Protein AF-A0A376WXD5-F1 (afdb_monomer_lite)

Structure (mmCIF, N/CA/C/O backbone):
data_AF-A0A376WXD5-F1
#
_entry.id   AF-A0A376WXD5-F1
#
loop_
_atom_site.group_PDB
_atom_site.id
_atom_site.type_symbol
_atom_site.label_atom_id
_atom_site.label_alt_id
_atom_site.label_comp_id
_atom_site.label_asym_id
_atom_site.label_entity_id
_atom_site.label_seq_id
_atom_site.pdbx_PDB_ins_code
_atom_site.Cartn_x
_atom_site.Cartn_y
_atom_site.Cartn_z
_atom_site.occupancy
_atom_site.B_iso_or_equiv
_atom_site.auth_seq_id
_atom_site.auth_comp_id
_atom_site.auth_asym_id
_atom_site.auth_atom_id
_atom_site.pdbx_PDB_model_num
ATOM 1 N N . MET A 1 1 ? 7.678 -16.931 6.696 1.00 34.59 1 MET A N 1
ATOM 2 C CA . MET A 1 1 ? 6.261 -16.684 6.349 1.00 34.59 1 MET A CA 1
ATOM 3 C C . MET A 1 1 ? 5.497 -16.152 7.578 1.00 34.59 1 MET A C 1
ATOM 5 O O . MET A 1 1 ? 4.337 -16.478 7.752 1.00 34.59 1 MET A O 1
ATOM 9 N N . GLU A 1 2 ? 6.119 -15.325 8.439 1.00 39.09 2 GLU A N 1
ATOM 10 C CA . GLU A 1 2 ? 5.673 -15.165 9.847 1.00 39.09 2 GLU A CA 1
ATOM 11 C C . GLU A 1 2 ? 5.348 -13.732 10.316 1.00 39.09 2 GLU A C 1
ATOM 13 O O . GLU A 1 2 ? 5.022 -13.535 11.480 1.00 39.09 2 GLU A O 1
ATOM 18 N N . ARG A 1 3 ? 5.366 -12.705 9.456 1.00 45.91 3 ARG A N 1
ATOM 19 C CA . ARG A 1 3 ? 5.087 -11.319 9.905 1.00 45.91 3 ARG A CA 1
ATOM 20 C C . ARG A 1 3 ? 3.612 -10.892 9.845 1.00 45.91 3 ARG A C 1
ATOM 22 O O . ARG A 1 3 ? 3.309 -9.737 10.100 1.00 45.91 3 ARG A O 1
ATOM 29 N N . GLY A 1 4 ? 2.690 -11.807 9.537 1.00 43.22 4 GLY A N 1
ATOM 30 C CA . GLY A 1 4 ? 1.244 -11.523 9.498 1.00 43.22 4 GLY A CA 1
ATOM 31 C C . GLY A 1 4 ? 0.528 -11.603 10.857 1.00 43.22 4 GLY A C 1
ATOM 32 O O . GLY A 1 4 ? -0.663 -11.329 10.931 1.00 43.22 4 GLY A O 1
ATOM 33 N N . LEU A 1 5 ? 1.227 -11.994 11.930 1.00 48.41 5 LEU A N 1
ATOM 34 C CA . LEU A 1 5 ? 0.621 -12.386 13.214 1.00 48.41 5 LEU A CA 1
ATOM 35 C C . LEU A 1 5 ? 0.526 -11.270 14.272 1.00 48.41 5 LEU A C 1
ATOM 37 O O . LEU A 1 5 ? -0.119 -11.464 15.299 1.00 48.41 5 LEU A O 1
ATOM 41 N N . GLN A 1 6 ? 1.131 -10.097 14.062 1.00 58.12 6 GLN A N 1
ATOM 42 C CA . GLN A 1 6 ? 1.230 -9.078 15.121 1.00 58.12 6 GLN A CA 1
ATOM 43 C C . GLN A 1 6 ? -0.072 -8.299 15.371 1.00 58.12 6 GLN A C 1
ATOM 45 O O . GLN A 1 6 ? -0.409 -8.031 16.524 1.00 58.12 6 GLN A O 1
ATOM 50 N N . ILE A 1 7 ? -0.861 -8.003 14.334 1.00 61.16 7 ILE A N 1
ATOM 51 C CA . ILE A 1 7 ? -2.105 -7.221 14.478 1.00 61.16 7 ILE A CA 1
ATOM 52 C C . ILE A 1 7 ? -3.167 -7.977 15.294 1.00 61.16 7 ILE A C 1
ATOM 54 O O . ILE A 1 7 ? -3.856 -7.377 16.121 1.00 61.16 7 ILE A O 1
ATOM 58 N N . GL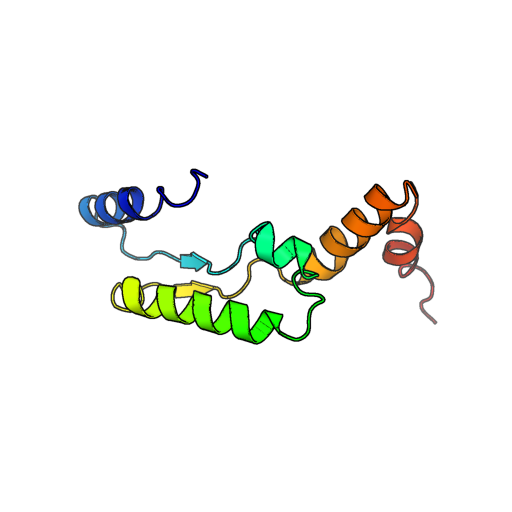Y A 1 8 ? -3.263 -9.301 15.121 1.00 61.00 8 GLY A N 1
ATOM 59 C CA . GLY A 1 8 ? -4.221 -10.139 15.852 1.00 61.00 8 GLY A CA 1
ATOM 60 C C . GLY A 1 8 ? -3.992 -10.171 17.368 1.00 61.00 8 GLY A C 1
ATOM 61 O O . GLY A 1 8 ? -4.931 -10.429 18.115 1.00 61.00 8 GLY A O 1
ATOM 62 N N . ILE A 1 9 ? -2.772 -9.865 17.822 1.00 69.69 9 ILE A N 1
ATOM 63 C CA . ILE A 1 9 ? -2.385 -9.845 19.240 1.00 69.69 9 ILE A CA 1
ATOM 64 C C . ILE A 1 9 ? -2.407 -8.416 19.796 1.00 69.69 9 ILE A C 1
ATOM 66 O O . ILE A 1 9 ? -2.908 -8.185 20.895 1.00 69.69 9 ILE A O 1
ATOM 70 N N . ILE A 1 10 ? -1.902 -7.443 19.034 1.00 78.12 10 ILE A N 1
ATOM 71 C CA . ILE A 1 10 ? -1.733 -6.061 19.499 1.00 78.12 10 ILE A CA 1
ATOM 72 C C . ILE A 1 10 ? -3.081 -5.357 19.682 1.00 78.12 10 ILE A C 1
ATOM 74 O O . ILE A 1 10 ? -3.284 -4.689 20.694 1.00 78.12 10 ILE A O 1
ATOM 78 N N . LEU A 1 11 ? -4.035 -5.531 18.761 1.00 76.56 11 LEU A N 1
ATOM 79 C CA . LEU A 1 11 ? -5.316 -4.819 18.847 1.00 76.56 11 LEU A CA 1
ATOM 80 C C . LEU A 1 11 ? -6.150 -5.199 20.088 1.00 76.56 11 LEU A C 1
ATOM 82 O O . LEU A 1 11 ? -6.676 -4.291 20.737 1.00 76.56 11 LEU A O 1
ATOM 86 N N . PRO A 1 12 ? -6.274 -6.488 20.472 1.00 78.88 12 PRO A N 1
ATOM 87 C CA . PRO A 1 12 ? -6.893 -6.859 21.744 1.00 78.88 12 PRO A CA 1
ATOM 88 C C . PRO A 1 12 ? -6.204 -6.248 22.970 1.00 78.88 12 PRO A C 1
ATOM 90 O O . PRO A 1 12 ? -6.899 -5.819 23.890 1.00 78.88 12 PRO A O 1
ATOM 93 N N . ILE A 1 13 ? -4.867 -6.173 22.974 1.00 82.69 13 ILE A N 1
ATOM 94 C CA . ILE A 1 13 ? -4.090 -5.582 24.078 1.00 82.69 13 ILE A CA 1
ATOM 95 C C . ILE A 1 13 ? -4.344 -4.075 24.172 1.00 82.69 13 ILE A C 1
ATOM 97 O O . ILE A 1 13 ? -4.655 -3.567 25.244 1.00 82.69 13 ILE A O 1
ATOM 101 N N . MET A 1 14 ? -4.280 -3.354 23.051 1.00 81.25 14 MET A N 1
ATOM 102 C CA . MET A 1 14 ? -4.558 -1.913 23.035 1.00 81.25 14 MET A CA 1
ATOM 103 C C . MET A 1 14 ? -5.968 -1.612 23.551 1.00 81.25 14 MET A C 1
ATOM 105 O O . MET A 1 14 ? -6.171 -0.656 24.301 1.00 81.25 14 MET A O 1
ATOM 109 N N . ARG A 1 15 ? -6.937 -2.473 23.211 1.00 78.62 15 ARG A N 1
ATOM 110 C CA . ARG A 1 15 ? -8.314 -2.360 23.695 1.00 78.62 15 ARG A CA 1
ATOM 111 C C . ARG A 1 15 ? -8.431 -2.625 25.195 1.00 78.62 15 ARG A C 1
ATOM 113 O O . ARG A 1 15 ? -9.125 -1.872 25.868 1.00 78.62 15 ARG A O 1
ATOM 120 N N . SER A 1 16 ? -7.780 -3.665 25.725 1.00 85.38 16 SER A N 1
ATOM 121 C CA . SER A 1 16 ? -7.834 -3.967 27.165 1.00 85.38 16 SER A CA 1
ATOM 122 C C . SER A 1 16 ? -7.184 -2.877 28.021 1.00 85.38 16 SER A C 1
ATOM 124 O O . SER A 1 16 ? -7.537 -2.727 29.188 1.00 85.38 16 SER A O 1
ATOM 126 N N . GLN A 1 17 ? -6.282 -2.088 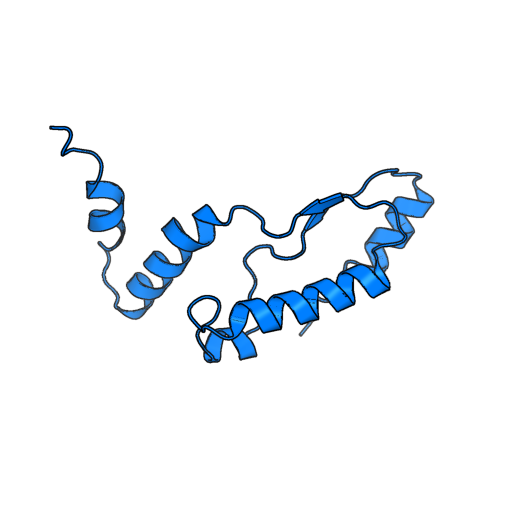27.432 1.00 87.81 17 GLN A N 1
ATOM 127 C CA . GLN A 1 17 ? -5.602 -0.965 28.077 1.00 87.81 17 GLN A CA 1
ATOM 128 C C . GLN A 1 17 ? -6.245 0.407 27.798 1.00 87.81 17 GLN A C 1
ATOM 130 O O . GLN A 1 17 ? -5.680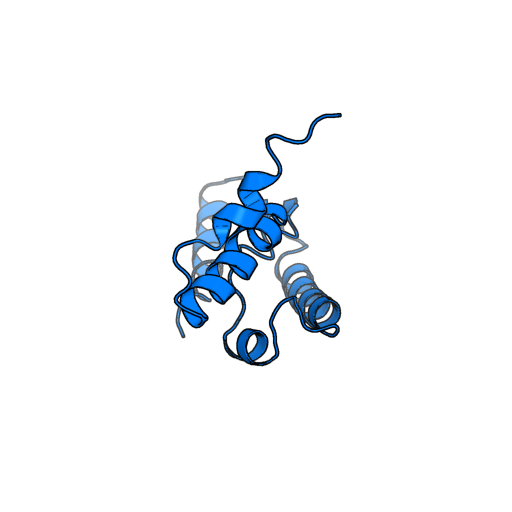 1.420 28.199 1.00 87.81 17 GLN A O 1
ATOM 135 N N . ASN A 1 18 ? -7.417 0.466 27.146 1.00 83.75 18 ASN A N 1
ATOM 136 C CA . ASN A 1 18 ? -8.101 1.718 26.781 1.00 83.75 18 ASN A CA 1
ATOM 137 C C . ASN A 1 18 ? -7.224 2.707 25.983 1.00 83.75 18 ASN A C 1
ATOM 139 O O . ASN A 1 18 ? -7.335 3.918 26.160 1.00 83.75 18 ASN A O 1
ATOM 143 N N . ILE A 1 19 ? -6.369 2.212 25.084 1.00 82.06 19 ILE A N 1
ATOM 144 C CA . ILE A 1 19 ? -5.569 3.060 24.189 1.00 82.06 19 ILE A CA 1
ATOM 145 C C . ILE A 1 19 ? -6.476 3.503 23.018 1.00 82.06 19 ILE A C 1
ATOM 147 O O . ILE A 1 19 ? -6.858 2.659 22.205 1.00 82.06 19 ILE A O 1
ATOM 151 N N . PRO A 1 20 ? -6.876 4.791 22.929 1.00 66.00 20 PRO A N 1
ATOM 152 C CA . PRO A 1 20 ? -8.087 5.198 22.205 1.00 66.00 20 PRO A CA 1
ATOM 153 C C . PRO A 1 20 ? -7.879 5.571 20.729 1.00 66.00 20 PRO A C 1
ATOM 155 O O . PRO A 1 20 ? -8.840 5.941 20.060 1.00 66.00 20 PRO A O 1
ATOM 158 N N . LEU A 1 21 ? -6.655 5.500 20.203 1.00 62.44 21 LEU A N 1
ATOM 159 C CA . LEU A 1 21 ? -6.367 5.924 18.837 1.00 62.44 21 LEU A CA 1
ATOM 160 C C . LEU A 1 21 ? -5.156 5.164 18.297 1.00 62.44 21 LEU A C 1
ATOM 162 O O . LEU A 1 21 ? -4.083 5.221 18.895 1.00 62.44 21 LEU A O 1
ATOM 166 N N . ALA A 1 22 ? -5.317 4.463 17.175 1.00 75.19 22 ALA A N 1
ATOM 167 C CA . ALA A 1 22 ? -4.188 3.873 16.463 1.00 75.19 22 ALA A CA 1
ATOM 168 C C . ALA A 1 22 ? -4.125 4.430 15.039 1.00 75.19 22 ALA A C 1
ATOM 170 O O . ALA A 1 22 ? -5.142 4.539 14.349 1.00 75.19 22 ALA A O 1
ATOM 171 N N . LEU A 1 23 ? -2.918 4.802 14.627 1.00 83.44 23 LEU A N 1
ATOM 172 C CA . LEU A 1 23 ? -2.592 5.030 13.231 1.00 83.44 23 LEU A CA 1
ATOM 173 C C . LEU A 1 23 ? -2.293 3.664 12.615 1.00 83.44 23 LEU A C 1
ATOM 175 O O . LEU A 1 23 ? -1.424 2.944 13.106 1.00 83.44 23 LEU A O 1
ATOM 179 N N . LEU A 1 24 ? -3.036 3.299 11.576 1.00 85.19 24 LEU A N 1
ATOM 180 C CA . LEU A 1 24 ? -2.792 2.094 10.802 1.00 85.19 24 LEU A CA 1
ATOM 181 C C . LEU A 1 24 ? -2.190 2.486 9.458 1.00 85.19 24 LEU A C 1
ATOM 183 O O . LEU A 1 24 ? -2.853 3.070 8.599 1.00 85.19 24 LEU A O 1
ATOM 187 N N . GLU A 1 25 ? -0.920 2.153 9.291 1.00 88.31 25 GLU A N 1
ATOM 188 C CA . GLU A 1 25 ? -0.205 2.358 8.041 1.00 88.31 25 GLU A CA 1
ATOM 189 C C . GLU A 1 25 ? -0.412 1.155 7.126 1.00 88.31 25 GLU A C 1
ATOM 191 O O . GLU A 1 25 ? -0.199 0.007 7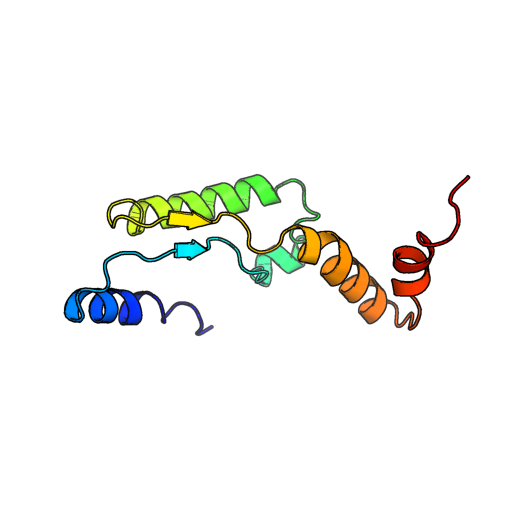.519 1.00 88.31 25 GLU A O 1
ATOM 196 N N . ILE A 1 26 ? -0.850 1.413 5.899 1.00 90.31 26 ILE A N 1
ATOM 197 C CA . ILE A 1 26 ? -1.162 0.361 4.934 1.00 90.31 26 ILE A CA 1
ATOM 198 C C . ILE A 1 26 ? 0.137 -0.172 4.321 1.00 90.31 26 ILE A C 1
ATOM 200 O O . ILE A 1 26 ? 0.323 -1.387 4.237 1.00 90.31 26 ILE A O 1
ATOM 204 N N . TYR A 1 27 ? 1.060 0.712 3.931 1.00 89.44 27 TYR A N 1
ATOM 205 C CA . TYR A 1 27 ? 2.337 0.332 3.331 1.00 89.44 27 TYR A CA 1
ATOM 206 C C . TYR A 1 27 ? 3.537 1.016 3.995 1.00 89.44 27 TYR A C 1
ATOM 208 O O . TYR A 1 27 ? 3.702 2.232 3.912 1.00 89.44 27 TYR A O 1
ATOM 216 N N . HIS A 1 28 ? 4.424 0.193 4.563 1.00 89.88 28 HIS A N 1
ATOM 217 C CA . HIS A 1 28 ? 5.687 0.603 5.184 1.00 89.88 28 HIS A CA 1
ATOM 218 C C . HIS A 1 28 ? 6.881 -0.079 4.489 1.00 89.88 28 HIS A C 1
ATOM 220 O O . HIS A 1 28 ? 7.642 -0.846 5.079 1.00 89.88 28 HIS A O 1
ATOM 226 N N . TRP A 1 29 ? 7.020 0.159 3.183 1.00 84.69 29 TRP A N 1
ATOM 227 C CA . TRP A 1 29 ? 8.176 -0.245 2.360 1.00 84.69 29 TRP A CA 1
ATOM 228 C C . TRP A 1 29 ? 8.392 -1.754 2.166 1.00 84.69 29 TRP A C 1
ATOM 230 O O . TRP A 1 29 ? 9.364 -2.176 1.541 1.00 84.69 29 TRP A O 1
ATOM 240 N N . ASN A 1 30 ? 7.498 -2.602 2.671 1.00 84.94 30 ASN A N 1
ATOM 241 C CA . ASN A 1 30 ? 7.576 -4.041 2.459 1.00 84.94 30 ASN A CA 1
ATOM 242 C C . ASN A 1 30 ? 6.660 -4.465 1.313 1.00 84.94 30 ASN A C 1
ATOM 244 O O . ASN A 1 30 ? 5.440 -4.499 1.451 1.00 84.94 30 ASN A O 1
ATOM 248 N N . THR A 1 31 ? 7.264 -4.866 0.198 1.00 87.00 31 THR A N 1
ATOM 249 C CA . THR A 1 31 ? 6.541 -5.480 -0.919 1.00 87.00 31 THR A CA 1
ATOM 250 C C . THR A 1 31 ? 6.656 -7.007 -0.839 1.00 87.00 31 THR A C 1
ATOM 252 O O . THR A 1 31 ? 7.767 -7.527 -0.692 1.00 87.00 31 THR A O 1
ATOM 255 N N . PRO A 1 32 ? 5.548 -7.770 -0.943 1.00 90.00 32 PRO A N 1
ATOM 256 C CA . PRO A 1 32 ? 5.605 -9.227 -1.010 1.00 90.00 32 PRO A CA 1
ATOM 257 C C . PRO A 1 32 ? 6.523 -9.702 -2.140 1.00 90.00 32 PRO A C 1
ATOM 259 O O . PRO A 1 32 ? 6.430 -9.208 -3.263 1.00 90.00 32 PRO A O 1
ATOM 262 N N . LEU A 1 33 ? 7.355 -10.718 -1.884 1.00 87.69 33 LEU A N 1
ATOM 263 C CA . LEU A 1 33 ? 8.341 -11.211 -2.860 1.00 87.69 33 LEU A CA 1
ATOM 264 C C . LEU A 1 33 ? 7.717 -11.561 -4.223 1.00 87.69 33 LEU A C 1
ATOM 266 O O . LEU A 1 33 ? 8.334 -11.347 -5.262 1.00 87.69 33 LEU A O 1
ATOM 270 N N . ALA A 1 34 ? 6.490 -12.086 -4.230 1.00 92.62 34 ALA A N 1
ATOM 271 C CA . ALA A 1 34 ? 5.767 -12.406 -5.459 1.00 92.62 34 ALA A CA 1
ATOM 272 C C . ALA A 1 34 ? 5.449 -11.166 -6.315 1.00 92.62 34 ALA A C 1
ATOM 274 O O . ALA A 1 34 ? 5.499 -11.260 -7.537 1.00 92.62 34 ALA A O 1
ATOM 275 N N . LEU A 1 35 ? 5.147 -10.021 -5.693 1.00 91.06 35 LEU A N 1
ATOM 276 C CA . LEU A 1 35 ? 4.910 -8.751 -6.388 1.00 91.06 35 LEU A CA 1
ATOM 277 C C . LEU A 1 35 ? 6.229 -8.055 -6.735 1.00 91.06 35 LEU A C 1
ATOM 279 O O . LEU A 1 35 ? 6.367 -7.514 -7.827 1.00 91.06 35 LEU A O 1
ATOM 283 N N . TYR A 1 36 ? 7.236 -8.160 -5.863 1.00 87.69 36 TYR A N 1
ATOM 284 C CA . TYR A 1 36 ? 8.584 -7.670 -6.149 1.00 87.69 36 TYR A CA 1
ATOM 285 C C . TYR A 1 36 ? 9.155 -8.308 -7.425 1.00 87.69 36 TYR A C 1
ATOM 287 O O . TYR A 1 36 ? 9.604 -7.609 -8.326 1.00 87.69 36 TYR A O 1
ATOM 295 N N . LYS A 1 37 ? 9.027 -9.635 -7.571 1.00 87.44 37 LYS A N 1
ATOM 296 C CA . LYS A 1 37 ? 9.432 -10.367 -8.786 1.00 87.44 37 LYS A CA 1
ATOM 297 C C . LYS A 1 37 ? 8.674 -9.953 -10.054 1.00 87.44 37 LYS A C 1
ATOM 299 O O . LYS A 1 37 ? 9.127 -10.272 -11.146 1.00 87.44 37 LYS A O 1
ATOM 304 N N . LYS A 1 38 ? 7.532 -9.273 -9.921 1.00 92.00 38 LYS A N 1
ATOM 305 C CA . LYS A 1 38 ? 6.759 -8.711 -11.038 1.00 92.00 38 LYS A CA 1
ATOM 306 C C . LYS A 1 38 ? 7.117 -7.252 -11.343 1.00 92.00 38 LYS A C 1
ATOM 308 O O . LYS A 1 38 ? 6.462 -6.651 -12.187 1.00 92.00 38 LYS A O 1
ATOM 313 N N . GLY A 1 39 ? 8.123 -6.684 -10.678 1.00 86.25 39 GLY A N 1
ATOM 314 C CA . GLY A 1 39 ? 8.565 -5.302 -10.874 1.00 86.25 39 GLY A CA 1
ATOM 315 C C . GLY A 1 39 ? 8.150 -4.334 -9.767 1.00 86.25 39 GLY A C 1
ATOM 316 O O . GLY A 1 39 ? 8.454 -3.152 -9.882 1.00 86.25 39 GLY A O 1
ATOM 317 N N . SER A 1 40 ? 7.502 -4.803 -8.688 1.00 88.44 40 SER A N 1
ATOM 318 C CA . SER A 1 40 ? 7.101 -3.943 -7.560 1.00 88.44 40 SER A CA 1
ATOM 319 C C . SER A 1 40 ? 6.320 -2.709 -8.052 1.00 88.44 40 SER A C 1
ATOM 321 O O . SER A 1 40 ? 5.591 -2.783 -9.039 1.00 88.44 40 SER A O 1
ATOM 323 N N . TRP A 1 41 ? 6.499 -1.558 -7.412 1.00 88.00 41 TRP A N 1
ATOM 324 C CA . TRP A 1 41 ? 5.894 -0.276 -7.777 1.00 88.00 41 TRP A CA 1
ATOM 325 C C . TRP A 1 41 ? 6.249 0.253 -9.174 1.00 88.00 41 TRP A C 1
ATOM 327 O O . TRP A 1 41 ? 5.561 1.148 -9.652 1.00 88.00 41 TRP A O 1
ATOM 337 N N . SER A 1 42 ? 7.239 -0.323 -9.864 1.00 86.06 42 SER A N 1
ATOM 338 C CA . SER A 1 42 ? 7.521 -0.005 -11.273 1.00 86.06 42 SER A CA 1
ATOM 339 C C . SER A 1 42 ? 6.567 -0.706 -12.256 1.00 86.06 42 SER A C 1
ATOM 341 O O . SER A 1 42 ? 6.563 -0.391 -13.445 1.00 86.06 42 SER A O 1
ATOM 343 N N . ASN A 1 43 ? 5.755 -1.663 -11.793 1.00 91.12 43 ASN A N 1
ATOM 344 C CA . ASN A 1 43 ? 4.736 -2.319 -12.611 1.00 91.12 43 ASN A CA 1
ATOM 345 C C . ASN A 1 43 ? 3.447 -1.464 -12.685 1.00 91.12 43 ASN A C 1
ATOM 347 O O . ASN A 1 43 ? 2.944 -1.059 -11.634 1.00 91.12 43 ASN A O 1
ATOM 351 N N . PRO A 1 44 ? 2.862 -1.229 -13.878 1.00 94.50 44 PRO A N 1
ATOM 352 C CA . PRO A 1 44 ? 1.625 -0.451 -14.024 1.00 94.50 44 PRO A CA 1
ATOM 353 C C . PRO A 1 44 ? 0.396 -1.061 -13.328 1.00 94.50 44 PRO A C 1
ATOM 355 O O . PRO A 1 44 ? -0.547 -0.330 -13.037 1.00 94.50 44 PRO A O 1
ATOM 358 N N . ASP A 1 45 ? 0.400 -2.360 -13.013 1.00 96.69 45 ASP A N 1
ATOM 359 C CA . ASP A 1 45 ? -0.677 -3.030 -12.270 1.00 96.69 45 ASP A CA 1
ATOM 360 C C . ASP A 1 45 ? -0.598 -2.801 -10.746 1.00 96.69 45 ASP A C 1
ATOM 362 O O . ASP A 1 45 ? -1.533 -3.141 -10.013 1.00 96.69 45 ASP A O 1
ATOM 366 N N . SER A 1 46 ? 0.495 -2.225 -10.235 1.00 94.44 46 SER A N 1
ATOM 367 C CA . SER A 1 46 ? 0.717 -2.036 -8.794 1.00 94.44 46 SER A CA 1
ATOM 368 C C . SER A 1 46 ? -0.365 -1.235 -8.066 1.00 94.44 46 SER A C 1
ATOM 370 O O . SER A 1 46 ? -0.751 -1.660 -6.972 1.00 94.44 46 SER A O 1
ATOM 372 N N . PRO A 1 47 ? -0.935 -0.152 -8.636 1.00 94.94 47 PRO A N 1
ATOM 373 C CA . PRO A 1 47 ? -2.072 0.537 -8.026 1.00 94.94 47 PRO A CA 1
ATOM 374 C C . PRO A 1 47 ? -3.273 -0.390 -7.785 1.00 94.94 47 PRO A C 1
ATOM 376 O O . PRO A 1 47 ? -3.891 -0.322 -6.727 1.00 94.94 47 PRO A O 1
ATOM 379 N N . VAL A 1 48 ? -3.554 -1.315 -8.711 1.00 97.44 48 VAL A N 1
ATOM 380 C CA . VAL A 1 48 ? -4.664 -2.279 -8.594 1.00 97.44 48 VAL A CA 1
ATOM 381 C C . VAL A 1 48 ? -4.388 -3.311 -7.498 1.00 97.44 48 VAL A C 1
ATOM 383 O O . VAL A 1 48 ? -5.293 -3.736 -6.780 1.00 97.44 48 VAL A O 1
ATOM 386 N N . TRP A 1 49 ? -3.135 -3.746 -7.341 1.00 95.81 49 TRP A N 1
ATOM 387 C CA . TRP A 1 49 ? -2.764 -4.654 -6.250 1.00 95.81 49 TRP A CA 1
ATOM 388 C C . TRP A 1 49 ? -2.882 -3.974 -4.888 1.00 95.81 49 TRP A C 1
ATOM 390 O O . TRP A 1 49 ? -3.381 -4.586 -3.942 1.00 95.81 49 TRP A O 1
ATOM 400 N N . PHE A 1 50 ? -2.449 -2.716 -4.799 1.00 94.69 50 PHE A N 1
ATOM 401 C CA . PHE A 1 50 ? -2.556 -1.927 -3.580 1.00 94.69 50 PHE A CA 1
ATOM 402 C C . PHE A 1 50 ? -4.010 -1.657 -3.203 1.00 94.69 50 PHE A C 1
ATOM 404 O O . PHE A 1 50 ? -4.367 -1.851 -2.047 1.00 94.69 50 PHE A O 1
ATOM 411 N N . GLU A 1 51 ? -4.858 -1.287 -4.165 1.00 96.06 51 GLU A N 1
ATOM 412 C CA . GLU A 1 51 ? -6.295 -1.094 -3.947 1.00 96.06 51 GLU A CA 1
ATOM 413 C C . GLU A 1 51 ? -6.936 -2.343 -3.330 1.00 96.06 51 GLU A C 1
ATOM 415 O O . GLU A 1 51 ? -7.565 -2.258 -2.276 1.00 96.06 51 GLU A O 1
ATOM 420 N N . LYS A 1 52 ? -6.704 -3.522 -3.924 1.00 96.38 52 LYS A N 1
ATOM 421 C CA . LYS A 1 52 ? -7.227 -4.795 -3.402 1.00 96.38 52 LYS A CA 1
ATOM 422 C C . LYS A 1 52 ? -6.750 -5.079 -1.980 1.00 96.38 52 LYS A C 1
ATOM 424 O O . LYS A 1 52 ? -7.516 -5.565 -1.154 1.00 96.38 52 LYS A O 1
ATOM 429 N N . TYR A 1 53 ? -5.487 -4.786 -1.685 1.00 93.81 53 TYR A N 1
ATOM 430 C CA . TYR A 1 53 ? -4.938 -4.966 -0.345 1.00 93.81 53 TYR A CA 1
ATOM 431 C C . TYR A 1 53 ? -5.533 -3.976 0.669 1.00 93.81 53 TYR A C 1
ATOM 433 O O . TYR A 1 53 ? -5.945 -4.382 1.757 1.00 93.81 53 TYR A O 1
ATOM 441 N N . ALA A 1 54 ? -5.640 -2.699 0.302 1.00 92.88 54 ALA A N 1
ATOM 442 C CA . ALA A 1 54 ? -6.256 -1.668 1.126 1.00 92.88 54 ALA A CA 1
ATOM 443 C C . ALA A 1 54 ? -7.730 -1.989 1.410 1.00 92.88 54 ALA A C 1
ATOM 445 O O . ALA A 1 54 ? -8.171 -1.853 2.549 1.00 92.88 54 ALA A O 1
ATOM 446 N N . GLN A 1 55 ? -8.473 -2.492 0.420 1.00 94.88 55 GLN A N 1
ATOM 447 C CA . GLN A 1 55 ? -9.858 -2.925 0.594 1.00 94.88 55 GLN A CA 1
ATOM 448 C C . GLN A 1 55 ? -9.983 -3.999 1.684 1.00 94.88 55 GLN A C 1
ATOM 450 O O . GLN A 1 55 ? -10.773 -3.832 2.610 1.00 94.88 55 GLN A O 1
ATOM 455 N N . VAL A 1 56 ? -9.151 -5.047 1.642 1.00 93.12 56 VAL A N 1
ATOM 456 C CA . VAL A 1 56 ? -9.130 -6.089 2.685 1.00 93.12 56 VAL A CA 1
ATOM 457 C C . VAL A 1 56 ? -8.852 -5.485 4.067 1.00 93.12 56 VAL A C 1
ATOM 459 O O . VAL A 1 56 ? -9.472 -5.880 5.055 1.00 93.12 56 VAL A O 1
ATOM 462 N N . ILE A 1 57 ? -7.950 -4.504 4.162 1.00 89.31 57 ILE A N 1
ATOM 463 C CA . ILE A 1 57 ? -7.676 -3.806 5.423 1.00 89.31 57 ILE A CA 1
ATOM 464 C C . ILE A 1 57 ? -8.912 -3.043 5.912 1.00 89.31 57 ILE A C 1
ATOM 466 O O . ILE A 1 57 ? -9.292 -3.186 7.074 1.00 89.31 57 ILE A O 1
ATOM 470 N N . PHE A 1 58 ? -9.563 -2.260 5.052 1.00 89.50 58 PHE A N 1
ATOM 471 C CA . PHE A 1 58 ? -10.752 -1.496 5.434 1.00 89.50 58 PHE A CA 1
ATOM 472 C C . PHE A 1 58 ? -11.918 -2.400 5.843 1.00 89.50 58 PHE A C 1
ATOM 474 O O . PHE A 1 58 ? -12.586 -2.107 6.832 1.00 89.50 58 PHE A O 1
ATOM 481 N N . GLU A 1 59 ? -12.119 -3.528 5.162 1.00 91.25 59 GLU A N 1
ATOM 482 C CA . GLU A 1 59 ? -13.151 -4.510 5.513 1.00 91.25 59 GLU A CA 1
ATOM 483 C C . GLU A 1 59 ? -12.937 -5.112 6.913 1.00 91.25 59 GLU A C 1
ATOM 485 O O . GLU A 1 59 ? -13.898 -5.349 7.643 1.00 91.25 59 GLU A O 1
ATOM 490 N N . ASN A 1 60 ? -11.683 -5.319 7.327 1.00 86.38 60 ASN A N 1
ATOM 491 C CA . ASN A 1 60 ? -11.361 -5.956 8.610 1.00 86.38 60 ASN A CA 1
ATOM 492 C C . ASN A 1 60 ? -11.158 -4.959 9.768 1.00 86.38 60 ASN A C 1
ATOM 494 O O . ASN A 1 60 ? -11.389 -5.295 10.937 1.00 86.38 60 ASN A O 1
ATOM 498 N N . PHE A 1 61 ? -10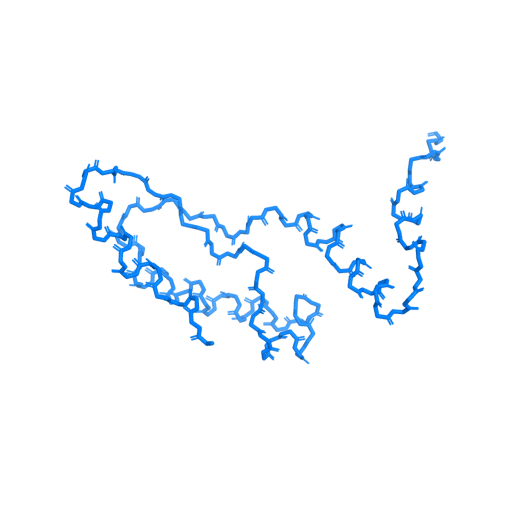.710 -3.739 9.463 1.00 82.81 61 PHE A N 1
ATOM 499 C CA . PHE A 1 61 ? -10.239 -2.768 10.456 1.00 82.81 61 PHE A CA 1
ATOM 500 C C . PHE A 1 61 ? -10.920 -1.396 10.366 1.00 82.81 61 PHE A C 1
ATOM 502 O O . PHE A 1 61 ? -10.831 -0.624 11.318 1.00 82.81 61 PHE A O 1
ATOM 509 N N . GLY A 1 62 ? -11.643 -1.087 9.286 1.00 82.00 62 GLY A N 1
ATOM 510 C CA . GLY A 1 62 ? -12.255 0.227 9.050 1.00 82.00 62 GLY A CA 1
ATOM 511 C C . GLY A 1 62 ? -13.253 0.666 10.124 1.00 82.00 62 GLY A C 1
ATOM 512 O O . GLY A 1 62 ? -13.352 1.849 10.430 1.00 82.00 62 GLY A O 1
ATOM 513 N N . SER A 1 63 ? -13.941 -0.278 10.770 1.00 82.94 63 SER A N 1
ATOM 514 C CA . SER A 1 63 ? -14.941 0.022 11.805 1.00 82.94 63 SER A CA 1
ATOM 515 C C . SER A 1 63 ? -14.355 0.358 13.185 1.00 82.94 63 SER A C 1
ATOM 517 O O . SER A 1 63 ? -15.113 0.581 14.126 1.00 82.94 63 SER A O 1
ATOM 519 N N . ARG A 1 64 ? -13.027 0.328 13.355 1.00 73.81 64 ARG A N 1
ATOM 520 C CA . ARG A 1 64 ? -12.353 0.374 14.669 1.00 73.81 64 ARG A CA 1
ATOM 521 C C . ARG A 1 64 ? -11.711 1.733 15.005 1.00 73.81 64 ARG A C 1
ATOM 523 O O . ARG A 1 64 ? -10.838 1.787 15.864 1.00 73.81 64 ARG A O 1
ATOM 530 N N . SER A 1 65 ? -12.171 2.819 14.377 1.00 65.19 65 SER A N 1
ATOM 531 C CA . SER A 1 65 ? -11.726 4.204 14.634 1.00 65.19 65 SER A CA 1
ATOM 532 C C . SER A 1 65 ? -10.214 4.424 14.473 1.00 65.19 65 SER A C 1
ATOM 534 O O . SER A 1 65 ? -9.568 5.031 15.326 1.00 65.19 65 SER A O 1
ATOM 536 N N . TYR A 1 66 ? -9.644 3.930 13.373 1.00 72.44 66 TYR A N 1
ATOM 537 C CA . TYR A 1 66 ? -8.247 4.187 13.022 1.00 72.44 66 TYR A CA 1
ATOM 538 C C . TYR A 1 66 ? -8.109 5.401 12.111 1.00 72.44 66 TYR A C 1
ATOM 540 O O . TYR A 1 66 ? -8.939 5.629 11.230 1.00 72.44 66 TYR A O 1
ATOM 548 N N . TYR A 1 67 ? -7.008 6.130 12.279 1.00 85.25 67 TYR A N 1
ATOM 549 C CA . TYR A 1 67 ? -6.479 6.931 11.182 1.00 85.25 67 TYR A CA 1
ATOM 550 C C . TYR A 1 67 ? -5.737 5.991 10.241 1.00 85.25 67 TYR A C 1
ATOM 552 O O . TYR A 1 67 ? -4.965 5.150 10.695 1.00 85.25 67 TYR A O 1
ATOM 560 N N . PHE A 1 68 ? -5.971 6.128 8.942 1.00 88.88 68 PHE A N 1
ATOM 561 C CA . PHE A 1 68 ? -5.270 5.344 7.936 1.00 88.88 68 PHE A CA 1
ATOM 562 C C . PHE A 1 68 ? -4.217 6.211 7.264 1.00 88.88 68 PHE A C 1
ATOM 564 O O . PHE A 1 68 ? -4.540 7.263 6.712 1.00 88.88 68 PHE A O 1
ATOM 571 N N . LEU A 1 69 ? -2.972 5.748 7.289 1.00 90.62 69 LEU A N 1
ATOM 572 C CA . LEU A 1 69 ? -1.904 6.292 6.462 1.00 90.62 69 LEU A CA 1
ATOM 573 C C . LEU A 1 69 ? -1.691 5.334 5.292 1.00 90.62 69 LEU A C 1
ATOM 575 O O . LEU A 1 69 ? -1.423 4.152 5.491 1.00 90.62 69 LEU A O 1
ATOM 579 N N . THR A 1 70 ? -1.835 5.817 4.061 1.00 91.06 70 THR A N 1
ATOM 580 C CA . THR A 1 70 ? -1.688 4.969 2.870 1.00 91.06 70 THR A CA 1
ATOM 581 C C . THR A 1 70 ? -0.239 4.527 2.678 1.00 91.06 70 THR A C 1
ATOM 583 O O . THR A 1 70 ? 0.033 3.330 2.597 1.00 91.06 70 THR A O 1
ATOM 586 N N . PHE A 1 71 ? 0.686 5.486 2.669 1.00 90.00 71 PHE A N 1
ATOM 587 C CA . PHE A 1 71 ? 2.116 5.265 2.489 1.00 90.00 71 PHE A CA 1
ATOM 588 C C . PHE A 1 71 ? 2.902 5.970 3.587 1.00 90.00 71 PHE A C 1
ATOM 590 O O . PHE A 1 71 ? 2.706 7.165 3.808 1.00 90.00 71 PHE A O 1
ATOM 597 N N . ASN A 1 72 ? 3.827 5.249 4.216 1.00 88.19 72 ASN A N 1
ATOM 598 C CA . ASN A 1 72 ? 4.894 5.874 4.984 1.00 88.19 72 ASN A CA 1
ATOM 599 C C . ASN A 1 72 ? 5.989 6.369 4.028 1.00 88.19 72 ASN A C 1
ATOM 601 O O . ASN A 1 72 ? 6.492 5.575 3.229 1.00 88.19 72 ASN A O 1
ATOM 605 N N . GLU A 1 73 ? 6.350 7.653 4.119 1.00 88.62 73 GLU A N 1
ATOM 606 C CA . GLU A 1 73 ? 7.499 8.266 3.426 1.00 88.62 73 GLU A CA 1
ATOM 607 C C . GLU A 1 73 ? 7.660 7.805 1.955 1.00 88.62 73 GLU A C 1
ATOM 609 O O . GLU A 1 73 ? 8.647 7.144 1.601 1.00 88.62 73 GLU A O 1
ATOM 614 N N . PRO A 1 74 ? 6.679 8.075 1.073 1.00 82.31 74 PRO A N 1
ATOM 615 C CA . PRO A 1 74 ? 6.735 7.653 -0.331 1.00 82.31 74 PRO A CA 1
ATOM 616 C C . PRO A 1 74 ? 7.972 8.190 -1.074 1.00 82.31 74 PRO A C 1
ATOM 618 O O . PRO A 1 74 ? 8.501 7.533 -1.972 1.00 82.31 74 PRO A O 1
ATOM 621 N N . GLU A 1 75 ? 8.479 9.352 -0.671 1.00 78.62 75 GLU A N 1
ATOM 622 C CA . GLU A 1 75 ? 9.729 9.935 -1.145 1.00 78.62 75 GLU A CA 1
ATOM 623 C C . GLU A 1 75 ? 10.940 9.044 -0.841 1.00 78.62 75 GLU A C 1
ATOM 625 O O . GLU A 1 75 ? 11.833 8.919 -1.677 1.00 78.62 75 GLU A O 1
ATOM 630 N N . GLY A 1 76 ? 10.950 8.350 0.301 1.00 75.25 76 GLY A N 1
ATOM 631 C CA . GLY A 1 76 ? 12.006 7.405 0.653 1.00 75.25 76 GLY A CA 1
ATOM 632 C C . GLY A 1 76 ? 12.077 6.259 -0.353 1.00 75.25 76 GLY A C 1
ATOM 633 O O . GLY A 1 76 ? 13.164 5.881 -0.796 1.00 75.25 76 GLY A O 1
ATOM 634 N N . TYR A 1 77 ? 10.926 5.756 -0.801 1.00 71.38 77 TYR A N 1
ATOM 635 C CA . TYR A 1 77 ? 10.875 4.699 -1.810 1.00 71.38 77 TYR A CA 1
ATOM 636 C C . TYR A 1 77 ? 11.478 5.155 -3.153 1.00 71.38 77 TYR A C 1
ATOM 638 O O . TYR A 1 77 ? 12.328 4.462 -3.716 1.00 71.38 77 TYR A O 1
ATOM 646 N N . VAL A 1 78 ? 11.099 6.347 -3.627 1.00 69.25 78 VAL A N 1
ATOM 647 C CA . VAL A 1 78 ? 11.540 6.903 -4.920 1.00 69.25 78 VAL A CA 1
ATOM 648 C C . VAL A 1 78 ? 13.002 7.356 -4.897 1.00 69.25 78 VAL A C 1
ATOM 650 O O . VAL A 1 78 ? 13.755 7.049 -5.818 1.00 69.25 78 VAL A O 1
ATOM 653 N N . PHE A 1 79 ? 13.427 8.084 -3.863 1.00 64.44 79 PHE A N 1
ATOM 654 C CA . PHE A 1 79 ? 14.758 8.698 -3.823 1.00 64.44 79 PHE A CA 1
ATOM 655 C C . PHE A 1 79 ? 15.841 7.791 -3.243 1.00 64.44 79 PHE A C 1
ATOM 657 O O . PHE A 1 79 ? 17.025 8.0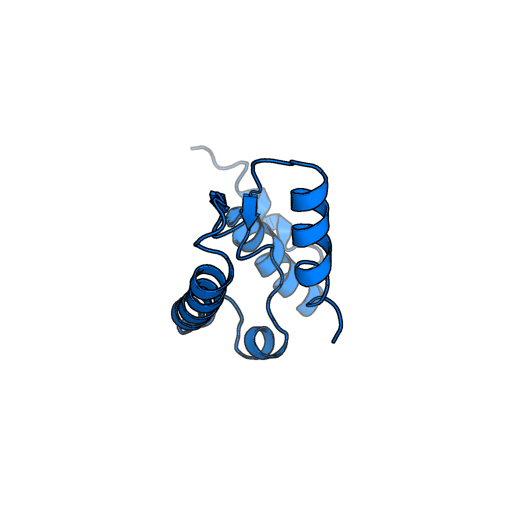59 -3.452 1.00 64.44 79 PHE A O 1
ATOM 664 N N . THR A 1 80 ? 15.472 6.731 -2.516 1.00 68.56 80 THR A N 1
ATOM 665 C CA . THR A 1 80 ? 16.460 5.859 -1.866 1.00 68.56 80 THR A CA 1
ATOM 666 C C . THR A 1 80 ? 16.350 4.409 -2.299 1.00 68.56 80 THR A C 1
ATOM 668 O O . THR A 1 80 ? 17.341 3.885 -2.793 1.00 68.56 80 THR A O 1
ATOM 671 N N . GLN A 1 81 ? 15.192 3.756 -2.165 1.00 68.56 81 GLN A N 1
ATOM 672 C CA . GLN A 1 81 ? 15.121 2.300 -2.318 1.00 68.56 81 GLN A CA 1
ATOM 673 C C . GLN A 1 81 ? 15.318 1.831 -3.755 1.00 68.56 81 GLN A C 1
ATOM 675 O O . GLN A 1 81 ? 16.125 0.931 -3.978 1.00 68.56 81 GLN A O 1
ATOM 680 N N . GLU A 1 82 ? 14.623 2.437 -4.718 1.00 68.75 82 GLU A N 1
ATOM 681 C CA . GLU A 1 82 ? 14.769 2.073 -6.133 1.00 68.75 82 GLU A CA 1
ATOM 682 C C . GLU A 1 82 ? 16.198 2.357 -6.647 1.00 68.75 82 GLU A C 1
ATOM 684 O O . GLU A 1 82 ? 16.844 1.428 -7.144 1.00 68.75 82 GLU A O 1
ATOM 689 N N . PRO A 1 83 ? 16.779 3.562 -6.443 1.00 65.31 83 PRO A N 1
ATOM 690 C CA . PRO A 1 83 ? 18.170 3.817 -6.812 1.00 65.31 83 PRO A CA 1
ATOM 691 C C . PRO A 1 83 ? 19.158 2.890 -6.098 1.00 65.31 83 PRO A C 1
ATOM 693 O O . PRO A 1 83 ? 20.052 2.339 -6.735 1.00 65.31 83 PRO A O 1
ATOM 696 N N . LEU A 1 84 ? 19.009 2.673 -4.786 1.00 67.56 84 LEU A N 1
ATOM 697 C CA . LEU A 1 84 ? 19.896 1.799 -4.017 1.00 67.56 84 LEU A CA 1
ATOM 698 C C . LEU A 1 84 ? 19.839 0.356 -4.515 1.00 67.56 84 LEU A C 1
ATOM 700 O O . LEU A 1 84 ? 20.885 -0.267 -4.678 1.00 67.56 84 LEU A O 1
ATOM 704 N N . ALA A 1 85 ? 18.642 -0.176 -4.772 1.00 67.25 85 ALA A N 1
ATOM 705 C CA . ALA A 1 85 ? 18.468 -1.525 -5.292 1.00 67.25 85 ALA A CA 1
ATOM 706 C C . ALA A 1 85 ? 19.133 -1.681 -6.666 1.00 67.25 85 ALA A C 1
ATOM 708 O O . ALA A 1 85 ? 19.896 -2.628 -6.859 1.00 67.25 85 ALA A O 1
ATOM 709 N N . ALA A 1 86 ? 18.923 -0.727 -7.579 1.00 65.06 86 ALA A N 1
ATOM 710 C CA . ALA A 1 86 ? 19.595 -0.710 -8.878 1.00 65.06 86 ALA A CA 1
ATOM 711 C C . ALA A 1 86 ? 21.129 -0.679 -8.725 1.00 65.06 86 ALA A C 1
ATOM 713 O O . ALA A 1 86 ? 21.841 -1.482 -9.327 1.00 65.06 86 ALA A O 1
ATOM 714 N N . ASN A 1 87 ? 21.644 0.171 -7.834 1.00 62.41 87 ASN A N 1
ATOM 715 C CA . ASN A 1 87 ? 23.081 0.320 -7.593 1.00 62.41 87 ASN A CA 1
ATOM 716 C C . ASN A 1 87 ? 23.730 -0.919 -6.963 1.00 62.41 87 ASN A C 1
ATOM 718 O O . ASN A 1 87 ? 24.866 -1.262 -7.301 1.00 62.41 87 ASN A O 1
ATOM 722 N N . LEU A 1 88 ? 23.023 -1.602 -6.057 1.00 64.38 88 LEU A N 1
ATOM 723 C CA . LEU A 1 88 ? 23.490 -2.835 -5.420 1.00 64.38 88 LEU A CA 1
ATOM 724 C C . LEU A 1 88 ? 23.524 -4.010 -6.404 1.00 64.38 88 LEU A C 1
ATOM 726 O O . LEU A 1 88 ? 24.460 -4.810 -6.356 1.00 64.38 88 LEU A O 1
ATOM 730 N N . ILE A 1 89 ? 22.536 -4.104 -7.300 1.00 64.00 89 ILE A N 1
ATOM 731 C CA . ILE A 1 89 ? 22.485 -5.129 -8.352 1.00 64.00 89 ILE A CA 1
ATOM 732 C C . ILE A 1 89 ? 23.627 -4.916 -9.354 1.00 64.00 89 ILE A C 1
ATOM 734 O O . ILE A 1 89 ? 24.344 -5.863 -9.681 1.00 64.00 89 ILE A O 1
ATOM 738 N N . ASP A 1 90 ? 23.864 -3.667 -9.755 1.00 65.25 90 ASP A N 1
ATOM 739 C CA . ASP A 1 90 ? 24.890 -3.314 -10.741 1.00 65.25 90 ASP A CA 1
ATOM 740 C C . ASP A 1 90 ? 26.300 -3.151 -10.141 1.00 65.25 90 ASP A C 1
ATOM 742 O O . ASP A 1 90 ? 27.259 -2.879 -10.867 1.00 65.25 90 ASP A O 1
ATOM 746 N N . LYS A 1 91 ? 26.454 -3.303 -8.815 1.00 60.44 91 LYS A N 1
ATOM 747 C CA . LYS A 1 91 ? 27.697 -3.053 -8.054 1.00 60.44 91 LYS A CA 1
ATOM 748 C C . LYS A 1 91 ? 28.338 -1.685 -8.342 1.00 60.44 91 LYS A C 1
ATOM 750 O O . LYS A 1 91 ? 29.552 -1.520 -8.199 1.00 60.44 91 LYS A O 1
ATOM 755 N N . LYS A 1 92 ? 27.547 -0.684 -8.733 1.00 58.22 92 LYS A N 1
ATOM 756 C CA . LYS A 1 92 ? 28.027 0.691 -8.904 1.00 58.22 92 LYS A CA 1
ATOM 757 C C . LYS A 1 92 ? 28.027 1.378 -7.541 1.00 58.22 92 LYS A C 1
ATOM 759 O O . LYS A 1 92 ? 26.981 1.784 -7.049 1.00 58.22 92 LYS A O 1
ATOM 764 N N . LEU A 1 93 ? 29.215 1.522 -6.945 1.00 54.97 93 LEU A N 1
ATOM 765 C CA . LEU A 1 93 ? 29.412 2.189 -5.647 1.00 54.97 93 LEU A CA 1
ATOM 766 C C . LEU A 1 93 ? 28.929 3.656 -5.614 1.00 54.97 93 LEU A C 1
ATOM 768 O O . LEU A 1 93 ? 28.664 4.181 -4.537 1.00 54.97 93 LEU A O 1
ATOM 772 N N . ASP A 1 94 ? 28.773 4.295 -6.775 1.00 58.72 94 ASP A N 1
ATOM 773 C CA . ASP A 1 94 ? 28.594 5.746 -6.906 1.00 58.72 94 ASP A CA 1
ATOM 774 C C . ASP A 1 94 ? 27.163 6.187 -7.255 1.00 58.72 94 ASP A C 1
ATOM 776 O O . ASP A 1 94 ? 26.955 7.340 -7.610 1.00 58.72 94 ASP A O 1
ATOM 780 N N . GLY A 1 95 ? 26.138 5.338 -7.194 1.00 54.09 95 GLY A N 1
ATOM 781 C CA . GLY A 1 95 ? 24.841 5.721 -7.773 1.00 54.09 95 GLY A CA 1
ATOM 782 C C . GLY A 1 95 ? 23.995 6.738 -6.987 1.00 54.09 95 GLY A C 1
ATOM 783 O O . GLY A 1 95 ? 22.949 7.161 -7.471 1.00 54.09 95 GLY A O 1
ATOM 784 N N . TYR A 1 96 ? 24.461 7.199 -5.822 1.00 52.66 96 TYR A N 1
ATOM 785 C CA . TYR A 1 96 ? 23.958 8.434 -5.201 1.00 52.66 96 TYR A CA 1
ATOM 786 C C . TYR A 1 96 ? 24.651 9.693 -5.715 1.00 52.66 96 TYR A C 1
ATOM 788 O O . TYR A 1 96 ? 24.167 10.789 -5.457 1.00 52.66 96 TYR A O 1
ATOM 796 N N . ARG A 1 97 ? 25.770 9.571 -6.438 1.00 57.88 97 ARG A N 1
ATOM 797 C CA . ARG A 1 97 ? 26.488 10.714 -6.998 1.00 57.88 97 ARG A CA 1
ATOM 798 C C . ARG A 1 97 ? 25.581 11.496 -7.933 1.00 57.88 97 ARG A C 1
ATOM 800 O O . ARG A 1 97 ? 25.517 12.704 -7.791 1.00 57.88 97 ARG A O 1
ATOM 807 N N . ASP A 1 98 ? 24.810 10.832 -8.787 1.00 53.16 98 ASP A N 1
ATOM 808 C CA . ASP A 1 98 ? 23.902 11.516 -9.712 1.00 53.16 98 ASP A CA 1
ATOM 809 C C . ASP A 1 98 ? 22.687 12.124 -8.988 1.00 53.16 98 ASP A C 1
ATOM 811 O O . ASP A 1 98 ? 22.331 13.270 -9.255 1.00 53.16 98 ASP A O 1
ATOM 815 N N . VAL A 1 99 ? 22.126 11.427 -7.993 1.00 53.06 99 VAL A N 1
ATOM 816 C CA . VAL A 1 99 ? 20.983 11.905 -7.185 1.00 53.06 99 VAL A CA 1
ATOM 817 C C . VAL A 1 99 ? 21.365 13.092 -6.286 1.00 53.06 99 VAL A C 1
ATOM 819 O O . VAL A 1 99 ? 20.630 14.072 -6.203 1.00 53.06 99 VAL A O 1
ATOM 822 N N . LEU A 1 100 ? 22.535 13.043 -5.642 1.00 50.94 100 LEU A N 1
ATOM 823 C CA . LEU A 1 100 ? 23.047 14.098 -4.759 1.00 50.94 100 LEU A CA 1
ATOM 824 C C . LEU A 1 100 ? 23.795 15.205 -5.521 1.00 50.94 100 LEU A C 1
ATOM 826 O O . LEU A 1 100 ? 23.940 16.310 -5.000 1.00 50.94 100 LEU A O 1
ATOM 830 N N . SER A 1 101 ? 24.229 14.964 -6.767 1.00 55.03 101 SER A N 1
ATOM 831 C CA . SER A 1 101 ? 24.866 15.993 -7.612 1.00 55.03 101 SER A CA 1
ATOM 832 C C . SER A 1 101 ? 23.923 17.117 -8.031 1.00 55.03 101 SER A C 1
ATOM 834 O O . SER A 1 101 ? 24.387 18.154 -8.509 1.00 55.03 101 SER A O 1
ATOM 836 N N . VAL A 1 102 ? 22.611 16.957 -7.820 1.00 49.62 102 VAL A N 1
ATOM 837 C CA . VAL A 1 102 ? 21.614 18.001 -8.093 1.00 49.62 102 VAL A CA 1
ATOM 838 C C . VAL A 1 102 ? 21.847 19.247 -7.216 1.00 49.62 102 VAL A C 1
ATOM 840 O O . VAL A 1 102 ? 21.443 20.349 -7.585 1.00 49.62 102 VAL A O 1
ATOM 843 N N . VAL A 1 103 ? 22.617 19.141 -6.126 1.00 48.62 103 VAL A N 1
ATOM 844 C CA . VAL A 1 103 ? 23.076 20.294 -5.337 1.00 48.62 103 VAL A CA 1
ATOM 845 C C . VAL A 1 103 ? 24.369 20.879 -5.934 1.00 48.62 103 VAL A C 1
ATOM 847 O O . VAL A 1 103 ? 25.458 20.618 -5.441 1.00 48.62 103 VAL A O 1
ATOM 850 N N . SER A 1 104 ? 24.274 21.646 -7.030 1.00 42.00 104 SER A N 1
ATOM 851 C CA . SER A 1 104 ? 25.247 22.722 -7.376 1.00 42.00 104 SER A CA 1
ATOM 852 C C . SER A 1 104 ? 24.957 23.491 -8.673 1.00 42.00 104 SER A C 1
ATOM 854 O O . SER A 1 104 ? 25.658 24.458 -8.958 1.00 42.00 104 SER A O 1
ATOM 856 N N . ARG A 1 105 ? 23.932 23.149 -9.466 1.00 45.47 105 ARG A N 1
ATOM 857 C CA . ARG A 1 105 ? 23.565 23.954 -10.651 1.00 45.47 105 ARG A CA 1
ATOM 858 C C . ARG A 1 105 ? 22.324 24.804 -10.409 1.00 45.47 105 ARG A C 1
ATOM 860 O O . ARG A 1 105 ? 21.366 24.747 -11.170 1.00 45.47 105 ARG A O 1
ATOM 867 N N . GLY A 1 106 ? 22.383 25.619 -9.357 1.00 37.28 106 GLY A N 1
ATOM 868 C CA . GLY A 1 106 ? 21.646 26.877 -9.357 1.00 37.28 106 GLY A CA 1
ATOM 869 C C . GLY A 1 106 ? 22.218 27.756 -10.470 1.00 37.28 106 GLY A C 1
ATOM 870 O O . GLY A 1 106 ? 23.405 28.082 -10.447 1.00 37.28 106 GLY A O 1
ATOM 871 N N . LYS A 1 107 ? 21.397 28.051 -11.474 1.00 38.16 107 LYS A N 1
ATOM 872 C CA . LYS A 1 107 ? 21.541 29.259 -12.285 1.00 38.16 107 LYS A CA 1
ATOM 873 C C . LYS A 1 107 ? 20.632 30.321 -11.695 1.00 38.16 107 LYS A C 1
ATOM 875 O O . LYS A 1 107 ? 19.529 29.928 -11.254 1.00 38.16 107 LYS A O 1
#

Organism: Escherichia coli (NCBI:txid562)

Foldseek 3Di:
DPPPPDCVPVVVVCVVVVVQEAEAEQDDPDDPPVCVVVVAPVDPCNVVVLVVSVVVCCVVCVVRHYHYHDYDPVVCCVLPVVQVVVCVVVVPPCSCVVVVVVPPPDD

pLDDT: mean 75.18, std 16.74, range [34.59, 97.44]

Secondary structure (DSSP, 8-state):
--TTSHHHHHHHHHHHTT----EEEEESS---HHHHTTTGGGSTTHHHHHHHHHHHHHHHHGGG-PEEEEES-HHHIIIIIHHHHHHHHTT-TTHHHHHHTTTT---

Sequence (107 aa):
MERGLQIGIILPIMRSQNIPLALLEIYHWNTPLALYKKGSWSNPDSPVWFEKYAQVIFENFGSRSYYFLTFNEPEGYVFTQEPLAANLIDKKLDGYRDVLSVVSRGK

InterPro domains:
  IPR001360 Glycoside hydrolase family 1 [PF00232] (23-76)
  IPR001360 Glycoside hydrolase family 1 [PTHR10353] (24-79)
  IPR017853 Glycoside hydrolase superfamily [SSF51445] (23-81)

Radius of gyration: 18.41 Å; chains: 1; bounding box: 44×46×42 Å